Protein AF-A0A368EZE8-F1 (afdb_monomer)

Nearest PDB structures (foldseek):
  3ml4-assembly2_D  TM=7.325E-01  e=1.708E-05  Mus musculus
  3ml4-assembly2_C  TM=7.273E-01  e=2.499E-05  Mus musculus
  3ml4-assembly1_A  TM=7.151E-01  e=2.786E-05  Mus musculus
  2v76-assembly1_A  TM=6.441E-01  e=5.739E-03  Homo sapiens
  5u1m-assembly1_A  TM=6.617E-01  e=7.802E-02  Homo sapiens

Sequence (135 aa):
MKKCTHTIALLTLEDIVVISFTLPESLVVWETWLKSTCGSSTCFYMQLQHAPQRPELAPILFKEVRCHLHDSRLAIVHGRPPKLLLYCDIHSAKINVDTNNMITIQPSQSTSEECFMFIISRRITCVASIFWSSQ

Foldseek 3Di:
DPDQPQWAWADEPVDIDIDGDPDNVVSVVVLVVQCVPFNFKWKFKKFWQDFFPDPVCVVRHRHIWIWMDDPQKIWIWDDVVTDTDDIAGNVQWDWDQDPQQKIKIDGNPDDPRGIIIIHGDPDDIDGRDYGYDDD

Solvent-accessible surface area (backbone atoms only — not comparable to full-atom values): 7841 Å² total; per-residue (Å²): 132,83,86,70,84,35,64,50,58,39,50,49,97,88,49,71,49,75,49,72,36,96,45,65,67,58,44,51,52,50,54,51,51,48,34,73,72,72,44,74,26,45,25,40,46,29,29,32,69,43,64,44,100,41,84,85,47,62,86,46,55,72,34,72,30,39,38,33,41,40,93,61,37,39,38,31,30,37,75,85,76,67,41,83,78,45,75,43,48,53,93,54,31,52,74,48,78,47,96,84,46,35,38,37,43,27,48,69,90,46,61,97,76,44,39,35,30,31,36,63,52,96,63,69,81,47,83,48,70,52,45,72,88,78,129

Organism: Ancylostoma caninum (NCBI:txid29170)

Radius of gyration: 15.67 Å; Cα contacts (8 Å, |Δi|>4): 255; chains: 1; bounding box: 46×32×40 Å

InterPro domains:
  IPR011993 PH-like domain superfamily [G3DSA:2.30.29.30] (1-40)
  IPR037746 Protein Dok-7 [PTHR21636] (2-91)

Secondary structure (DSSP, 8-state):
-----EEEEEE-SS-EEEEEESSHHHHHHHHHHHHHHH---EEEEEEEEE--S-TTTGGGTTSEEEEEEETTEEEEEETTTTEEEEEEETTTSEEEE-TTSEEEEE-TT--TT--EEEEE-SS--B---------

pLDDT: mean 80.38, std 16.98, range [29.45, 94.19]

Mean predicted aligned error: 8.19 Å

Structure (mmCIF, N/CA/C/O backbone):
data_AF-A0A368EZE8-F1
#
_entry.id   AF-A0A368EZE8-F1
#
loop_
_atom_site.group_PDB
_atom_site.id
_atom_site.type_symbol
_atom_site.label_atom_id
_atom_site.label_alt_id
_atom_site.label_comp_id
_atom_site.label_asym_id
_atom_site.label_entity_id
_atom_site.label_seq_id
_atom_site.pdbx_PDB_ins_code
_atom_site.Cartn_x
_atom_site.Cartn_y
_atom_site.Cartn_z
_atom_site.occupancy
_atom_site.B_iso_or_equiv
_atom_site.auth_seq_id
_atom_site.auth_comp_id
_atom_site.auth_asym_id
_atom_site.auth_atom_id
_atom_site.pdbx_PDB_model_num
ATOM 1 N N . MET A 1 1 ? 25.205 12.524 -3.355 1.00 42.97 1 MET A N 1
ATOM 2 C CA . MET A 1 1 ? 24.521 11.474 -4.148 1.00 42.97 1 MET A CA 1
ATOM 3 C C . MET A 1 1 ? 23.383 12.114 -4.930 1.00 42.97 1 MET A C 1
ATOM 5 O O . MET A 1 1 ? 22.588 12.821 -4.322 1.00 42.97 1 MET A O 1
ATOM 9 N N . LYS A 1 2 ? 23.324 11.946 -6.260 1.00 47.91 2 LYS A N 1
ATOM 10 C CA . LYS A 1 2 ? 22.194 12.450 -7.062 1.00 47.91 2 LYS A CA 1
ATOM 11 C C . LYS A 1 2 ? 20.930 11.675 -6.679 1.00 47.91 2 LYS A C 1
ATOM 13 O O . LYS A 1 2 ? 20.967 10.453 -6.571 1.00 47.91 2 LYS A O 1
ATOM 18 N N . LYS A 1 3 ? 19.829 12.390 -6.454 1.00 57.59 3 LYS A N 1
ATOM 19 C CA . LYS A 1 3 ? 18.519 11.808 -6.144 1.00 57.59 3 LYS A CA 1
ATOM 20 C C . LYS A 1 3 ? 18.044 11.050 -7.393 1.00 57.59 3 LYS A C 1
ATOM 22 O O . LYS A 1 3 ? 17.670 11.689 -8.370 1.00 57.59 3 LYS A O 1
ATOM 27 N N . CYS A 1 4 ? 18.136 9.718 -7.401 1.00 60.91 4 CYS A N 1
ATOM 28 C CA . CYS A 1 4 ? 17.584 8.916 -8.497 1.00 60.91 4 CYS A CA 1
ATOM 29 C C . CYS A 1 4 ? 16.060 9.037 -8.478 1.00 60.91 4 CYS A C 1
ATOM 31 O O . CYS A 1 4 ? 15.423 8.760 -7.463 1.00 60.91 4 CYS A O 1
ATOM 33 N N . THR A 1 5 ? 15.490 9.483 -9.593 1.00 76.19 5 THR A N 1
ATOM 34 C CA . THR A 1 5 ? 14.042 9.646 -9.776 1.00 76.19 5 THR A CA 1
ATOM 35 C C . THR A 1 5 ? 13.371 8.367 -10.261 1.00 76.19 5 THR A C 1
ATOM 37 O O . THR A 1 5 ? 12.173 8.204 -10.060 1.00 76.19 5 THR A O 1
ATOM 40 N N . HIS A 1 6 ? 14.136 7.460 -10.872 1.00 86.31 6 HIS A N 1
ATOM 41 C CA . HIS A 1 6 ? 13.644 6.193 -11.397 1.00 86.31 6 HIS A CA 1
ATOM 42 C C . HIS A 1 6 ? 13.872 5.111 -10.348 1.00 86.31 6 HIS A C 1
ATOM 44 O O . HIS A 1 6 ? 14.962 4.547 -10.251 1.00 86.31 6 HIS A O 1
ATOM 50 N N . THR A 1 7 ? 12.869 4.859 -9.514 1.00 87.75 7 THR A N 1
ATOM 51 C CA . THR A 1 7 ? 12.940 3.809 -8.500 1.00 87.75 7 THR A CA 1
ATOM 52 C C . THR A 1 7 ? 11.713 2.916 -8.533 1.00 87.75 7 THR A C 1
ATOM 54 O O . THR A 1 7 ? 10.598 3.376 -8.775 1.00 87.75 7 THR A O 1
ATOM 57 N N . ILE A 1 8 ? 11.928 1.634 -8.255 1.00 87.31 8 ILE A N 1
ATOM 58 C CA . ILE A 1 8 ? 10.872 0.664 -7.962 1.00 87.31 8 ILE A CA 1
ATOM 59 C C . ILE A 1 8 ? 11.031 0.267 -6.498 1.00 87.31 8 ILE A C 1
ATOM 61 O O . ILE A 1 8 ? 12.145 0.023 -6.040 1.00 87.31 8 ILE A O 1
ATOM 65 N N . ALA A 1 9 ? 9.923 0.221 -5.763 1.00 85.75 9 ALA A N 1
ATOM 66 C CA . ALA A 1 9 ? 9.887 -0.349 -4.424 1.00 85.75 9 ALA A CA 1
ATOM 67 C C . ALA A 1 9 ? 9.176 -1.703 -4.484 1.00 85.75 9 ALA A C 1
ATOM 69 O O . ALA A 1 9 ? 8.016 -1.766 -4.885 1.00 85.75 9 ALA A O 1
ATOM 70 N N . LEU A 1 10 ? 9.872 -2.763 -4.089 1.00 84.88 10 LEU A N 1
ATOM 71 C CA . LEU A 1 10 ? 9.325 -4.101 -3.913 1.00 84.88 10 LEU A CA 1
ATOM 72 C C . LEU A 1 10 ? 8.929 -4.240 -2.439 1.00 84.88 10 LEU A C 1
ATOM 74 O O . LEU A 1 10 ? 9.776 -4.059 -1.566 1.00 84.88 10 LEU A O 1
ATOM 78 N N . LEU A 1 11 ? 7.653 -4.507 -2.161 1.00 82.88 11 LEU A N 1
ATOM 79 C CA . LEU A 1 11 ? 7.154 -4.734 -0.801 1.00 82.88 11 LEU A CA 1
ATOM 80 C C . LEU A 1 11 ? 7.036 -6.237 -0.559 1.00 82.88 11 LEU A C 1
ATOM 82 O O . LEU A 1 11 ? 6.159 -6.853 -1.153 1.00 82.88 11 LEU A O 1
ATOM 86 N N . THR A 1 12 ? 7.874 -6.809 0.298 1.00 80.12 12 THR A N 1
ATOM 87 C CA . THR A 1 12 ? 7.783 -8.220 0.701 1.00 80.12 12 THR A CA 1
ATOM 88 C C . THR A 1 12 ? 7.182 -8.345 2.110 1.00 80.12 12 THR A C 1
ATOM 90 O O . THR A 1 12 ? 6.780 -7.347 2.710 1.00 80.12 12 THR A O 1
ATOM 93 N N . LEU A 1 13 ? 7.082 -9.576 2.636 1.00 71.75 13 LEU A N 1
ATOM 94 C CA . LEU A 1 13 ? 6.608 -9.838 4.012 1.00 71.75 13 LEU A CA 1
ATOM 95 C C . LEU A 1 13 ? 7.546 -9.242 5.050 1.00 71.75 13 LEU A C 1
ATOM 97 O O . LEU A 1 13 ? 7.098 -8.776 6.093 1.00 71.75 13 LEU A O 1
ATOM 101 N N . GLU A 1 14 ? 8.836 -9.296 4.751 1.00 75.44 14 GLU A N 1
ATOM 102 C CA . GLU A 1 14 ? 9.898 -9.006 5.703 1.00 75.44 14 GLU A CA 1
ATOM 103 C C . GLU A 1 14 ? 10.445 -7.598 5.484 1.00 75.44 14 GLU A C 1
ATOM 105 O O . GLU A 1 14 ? 10.676 -6.872 6.447 1.00 75.44 14 GLU A O 1
ATOM 110 N N . ASP A 1 15 ? 10.577 -7.179 4.222 1.00 78.12 15 ASP A N 1
ATOM 111 C CA . ASP A 1 15 ? 11.353 -6.004 3.858 1.00 78.12 15 ASP A CA 1
ATOM 112 C C . ASP A 1 15 ? 10.757 -5.203 2.700 1.00 78.12 15 ASP A C 1
ATOM 114 O O . ASP A 1 15 ? 9.963 -5.663 1.877 1.00 78.12 15 ASP A O 1
ATOM 118 N N . ILE A 1 16 ? 11.213 -3.957 2.606 1.00 83.31 16 ILE A N 1
ATOM 119 C CA . ILE A 1 16 ? 10.959 -3.087 1.464 1.00 83.31 16 ILE A CA 1
ATOM 120 C C . ILE A 1 16 ? 12.279 -2.850 0.743 1.00 83.31 16 ILE A C 1
ATOM 122 O O . ILE A 1 16 ? 13.163 -2.155 1.248 1.00 83.31 16 ILE A O 1
ATOM 126 N N . VAL A 1 17 ? 12.391 -3.376 -0.475 1.00 86.19 17 VAL A N 1
ATOM 127 C CA . VAL A 1 17 ? 13.583 -3.211 -1.313 1.00 86.19 17 VAL A CA 1
ATOM 128 C C . VAL A 1 17 ? 13.340 -2.091 -2.311 1.00 86.19 17 VAL A C 1
ATOM 130 O O . VAL A 1 17 ? 12.413 -2.154 -3.115 1.00 86.19 17 VAL A O 1
ATOM 133 N N . VAL A 1 18 ? 14.182 -1.058 -2.293 1.00 86.81 18 VAL A N 1
ATOM 134 C CA . VAL A 1 18 ? 14.125 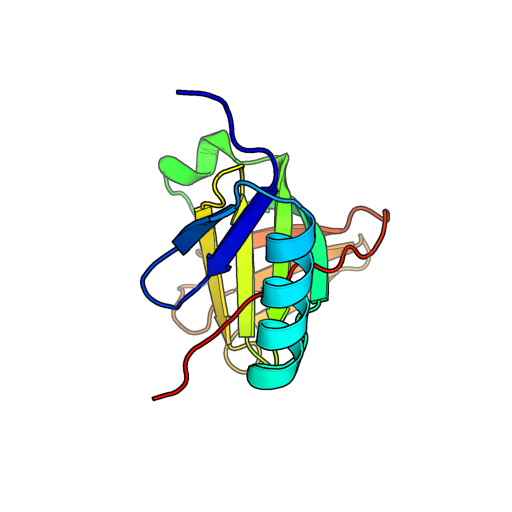0.034 -3.272 1.00 86.81 18 VAL A CA 1
ATOM 135 C C . VAL A 1 18 ? 15.266 -0.120 -4.264 1.00 86.81 18 VAL A C 1
ATOM 137 O O . VAL A 1 18 ? 16.433 0.021 -3.906 1.00 86.81 18 VAL A O 1
ATOM 140 N N . ILE A 1 19 ? 14.922 -0.370 -5.523 1.00 87.88 19 ILE A N 1
ATOM 141 C CA . ILE A 1 19 ? 15.873 -0.476 -6.629 1.00 87.88 19 ILE A CA 1
ATOM 142 C C . ILE A 1 19 ? 15.861 0.845 -7.389 1.00 87.88 19 ILE A C 1
ATOM 144 O O . ILE A 1 19 ? 14.799 1.336 -7.772 1.00 87.88 19 ILE A O 1
ATOM 148 N N . SER A 1 20 ? 17.038 1.429 -7.604 1.00 89.12 20 SER A N 1
ATOM 149 C CA . SER A 1 20 ? 17.207 2.643 -8.403 1.00 89.12 20 SER A CA 1
ATOM 150 C C . SER A 1 20 ? 17.795 2.336 -9.768 1.00 89.12 20 SER A C 1
ATOM 152 O O . SER A 1 20 ? 18.761 1.582 -9.871 1.00 89.12 20 SER A O 1
ATOM 154 N N . PHE A 1 21 ? 17.275 3.001 -10.791 1.00 86.81 21 PHE A N 1
ATOM 155 C CA . PHE A 1 21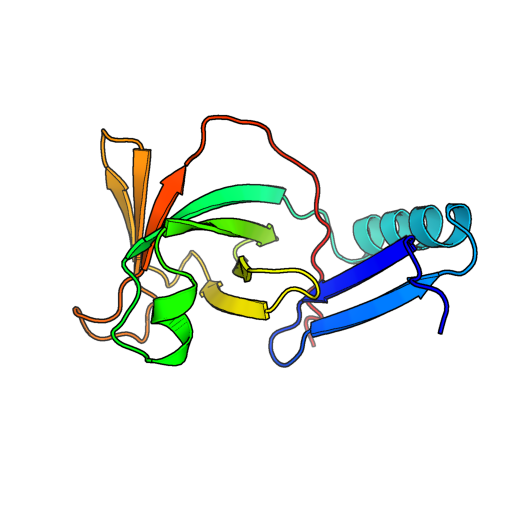 ? 17.715 2.861 -12.169 1.00 86.81 21 PHE A CA 1
ATOM 156 C C . PHE A 1 21 ? 18.341 4.163 -12.658 1.00 86.81 21 PHE A C 1
ATOM 158 O O . PHE A 1 21 ? 17.827 5.260 -12.424 1.00 86.81 21 PHE A O 1
ATOM 165 N N . THR A 1 22 ? 19.453 4.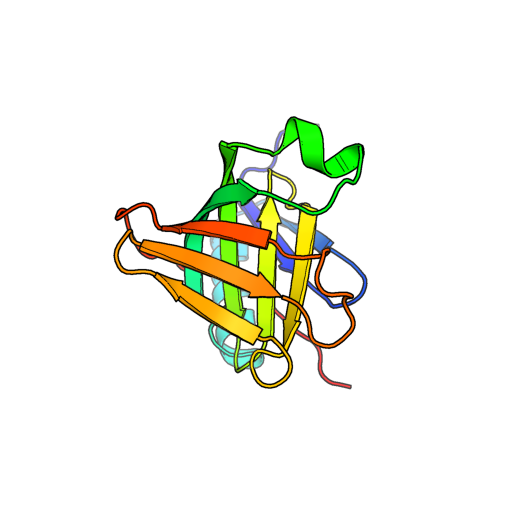038 -13.376 1.00 88.81 22 THR A N 1
ATOM 166 C CA . THR A 1 22 ? 20.102 5.183 -14.024 1.00 88.81 22 THR A CA 1
ATOM 167 C C . THR A 1 22 ? 19.266 5.688 -15.200 1.00 88.81 22 THR A C 1
ATOM 169 O O . THR A 1 22 ? 19.153 6.896 -15.398 1.00 88.81 22 THR A O 1
ATOM 172 N N . LEU A 1 23 ? 18.649 4.765 -15.943 1.00 89.12 23 LEU A N 1
ATOM 173 C CA . LEU A 1 23 ? 17.855 5.035 -17.138 1.00 89.12 23 LEU A CA 1
ATOM 174 C C . LEU A 1 23 ? 16.360 4.768 -16.873 1.00 89.12 23 LEU A C 1
ATOM 176 O O . LEU A 1 23 ? 16.035 3.738 -16.270 1.00 89.12 23 LEU A O 1
ATOM 180 N N . PRO A 1 24 ? 15.443 5.651 -17.309 1.00 89.69 24 PRO A N 1
ATOM 181 C CA . PRO A 1 24 ? 14.003 5.434 -17.163 1.00 89.69 24 PRO A CA 1
ATOM 182 C C . PRO A 1 24 ? 13.509 4.207 -17.942 1.00 89.69 24 PRO A C 1
ATOM 184 O O . PRO A 1 24 ? 12.608 3.512 -17.479 1.00 89.69 24 PRO A O 1
ATOM 187 N N . GLU A 1 25 ? 14.121 3.881 -19.079 1.00 92.81 25 GLU A N 1
ATOM 188 C CA . GLU A 1 25 ? 13.763 2.720 -19.899 1.00 92.81 25 GLU A CA 1
ATOM 189 C C . GLU A 1 25 ? 14.016 1.414 -19.143 1.00 92.81 25 GLU A C 1
ATOM 191 O O . GLU A 1 25 ? 13.199 0.495 -19.193 1.00 92.81 25 GLU A O 1
ATOM 196 N N . SER A 1 26 ? 15.114 1.345 -18.380 1.00 92.12 26 SER A N 1
ATOM 197 C CA . SER A 1 26 ? 15.396 0.193 -17.522 1.00 92.12 26 SER A CA 1
ATOM 198 C C . SER A 1 26 ? 14.305 0.010 -16.473 1.00 92.12 26 SER A C 1
ATOM 200 O O . SER A 1 26 ? 13.859 -1.114 -16.264 1.00 92.12 26 SER A O 1
ATOM 202 N N . LEU A 1 27 ? 13.828 1.098 -15.860 1.00 89.81 27 LEU A N 1
ATOM 203 C CA . LEU A 1 27 ? 12.707 1.027 -14.924 1.00 89.81 27 LEU A CA 1
ATOM 204 C C . LEU A 1 27 ? 11.458 0.450 -15.599 1.00 89.81 27 LEU A C 1
ATOM 206 O O . LEU A 1 27 ? 10.841 -0.452 -15.042 1.00 89.81 27 LEU A O 1
ATOM 210 N N . VAL A 1 28 ? 11.115 0.914 -16.803 1.00 89.88 28 VAL A N 1
ATOM 211 C CA . VAL A 1 28 ? 9.922 0.442 -17.529 1.00 89.88 28 VAL A CA 1
ATOM 212 C C . VAL A 1 28 ? 10.025 -1.045 -17.876 1.00 89.88 28 VAL A C 1
ATOM 214 O O . VAL A 1 28 ? 9.053 -1.785 -17.704 1.00 89.88 28 VAL A O 1
ATOM 217 N N . VAL A 1 29 ? 11.196 -1.508 -18.325 1.00 93.81 29 VAL A N 1
ATOM 218 C CA . VAL A 1 29 ? 11.434 -2.930 -18.632 1.00 93.81 29 VAL A CA 1
ATOM 219 C C . VAL A 1 29 ? 11.290 -3.785 -17.378 1.00 93.81 29 VAL A C 1
ATOM 221 O O . VAL A 1 29 ? 10.579 -4.788 -17.407 1.00 93.81 29 VAL A O 1
ATOM 224 N N . TRP A 1 30 ? 11.911 -3.374 -16.270 1.00 92.25 30 TRP A N 1
ATOM 225 C CA . TRP A 1 30 ? 11.811 -4.099 -15.004 1.00 92.25 30 TRP A CA 1
ATOM 226 C C . TRP A 1 30 ? 10.384 -4.112 -14.466 1.00 92.25 30 TRP A C 1
ATOM 228 O O . TRP A 1 30 ? 9.901 -5.163 -14.062 1.00 92.25 30 TRP A O 1
ATOM 238 N N . GLU A 1 31 ? 9.674 -2.987 -14.515 1.00 88.00 31 GLU A N 1
ATOM 239 C CA . GLU A 1 31 ? 8.275 -2.921 -14.099 1.00 88.00 31 GLU A CA 1
ATOM 240 C C . GLU A 1 31 ? 7.390 -3.853 -14.942 1.00 88.00 31 GLU A C 1
ATOM 242 O O . GLU A 1 31 ? 6.548 -4.565 -14.395 1.00 88.00 31 GLU A O 1
ATOM 247 N N . THR A 1 32 ? 7.603 -3.884 -16.259 1.00 89.25 32 THR A N 1
ATOM 248 C CA . THR A 1 32 ? 6.848 -4.742 -17.183 1.00 89.25 32 THR A CA 1
ATOM 249 C C . THR A 1 32 ? 7.143 -6.220 -16.940 1.00 89.25 32 THR A C 1
ATOM 251 O O . THR A 1 32 ? 6.217 -7.022 -16.815 1.00 89.25 32 THR A O 1
ATOM 254 N N . TRP A 1 33 ? 8.424 -6.583 -16.832 1.00 91.50 33 TRP A N 1
ATOM 255 C CA . TRP A 1 33 ? 8.845 -7.959 -16.575 1.00 91.50 33 TRP A CA 1
ATOM 256 C C . TRP A 1 33 ? 8.324 -8.465 -15.230 1.00 91.50 33 TRP A C 1
ATOM 258 O O . TRP A 1 33 ? 7.765 -9.560 -15.149 1.00 91.50 33 TRP A O 1
ATOM 268 N N . LEU A 1 34 ? 8.440 -7.645 -14.185 1.00 87.31 34 LEU A N 1
ATOM 269 C CA . LEU A 1 34 ? 7.970 -8.008 -12.861 1.00 87.31 34 LEU A CA 1
ATOM 270 C C . LEU A 1 34 ? 6.436 -8.174 -12.832 1.00 87.31 34 LEU A C 1
ATOM 272 O O . LEU A 1 34 ? 5.953 -9.162 -12.285 1.00 87.31 34 LEU A O 1
ATOM 276 N N . LYS A 1 35 ? 5.664 -7.280 -13.477 1.00 84.44 35 LYS A N 1
ATOM 277 C CA . LYS A 1 35 ? 4.198 -7.440 -13.620 1.00 84.44 35 LYS A CA 1
ATOM 278 C C . LYS A 1 35 ? 3.822 -8.725 -14.358 1.00 84.44 35 LYS A C 1
ATOM 280 O O . LYS A 1 35 ? 2.875 -9.403 -13.975 1.00 84.44 35 LYS A O 1
ATOM 285 N N . SER A 1 36 ? 4.562 -9.068 -15.413 1.00 86.81 36 SER A N 1
ATOM 286 C CA . SER A 1 36 ? 4.324 -10.300 -16.172 1.00 86.81 36 SER A CA 1
ATOM 287 C C . SER A 1 36 ? 4.655 -11.562 -15.375 1.00 86.81 36 SER A C 1
ATOM 289 O O . SER A 1 36 ? 4.060 -12.603 -15.633 1.00 86.81 36 SER A O 1
ATOM 291 N N . THR A 1 37 ? 5.620 -11.488 -14.457 1.00 87.12 37 THR A N 1
ATOM 292 C CA . THR A 1 37 ? 6.117 -12.653 -13.709 1.00 87.12 37 THR A CA 1
ATOM 293 C C . THR A 1 37 ? 5.317 -12.892 -12.432 1.00 87.12 37 THR A C 1
ATOM 295 O O . THR A 1 37 ? 5.016 -14.033 -12.098 1.00 87.12 37 THR A O 1
ATOM 298 N N . CYS A 1 38 ? 4.966 -11.824 -11.716 1.00 81.88 38 CYS A N 1
ATOM 299 C CA . CYS A 1 38 ? 4.345 -11.912 -10.395 1.00 81.88 38 CYS A CA 1
ATOM 300 C C . CYS A 1 38 ? 2.847 -11.597 -10.395 1.00 81.88 38 CYS A C 1
ATOM 302 O O . CYS A 1 38 ? 2.195 -11.850 -9.391 1.00 81.88 38 CYS A O 1
ATOM 304 N N . GLY A 1 39 ? 2.309 -11.060 -11.492 1.00 80.50 39 GLY A N 1
ATOM 305 C CA . GLY A 1 39 ? 0.942 -10.557 -11.557 1.00 80.50 39 GLY A CA 1
ATOM 306 C C . GLY A 1 39 ? 0.862 -9.036 -11.407 1.00 80.50 39 GLY A C 1
ATOM 307 O O . GLY A 1 39 ? 1.860 -8.326 -11.256 1.00 80.50 39 GLY A O 1
ATOM 308 N N . SER A 1 40 ? -0.360 -8.5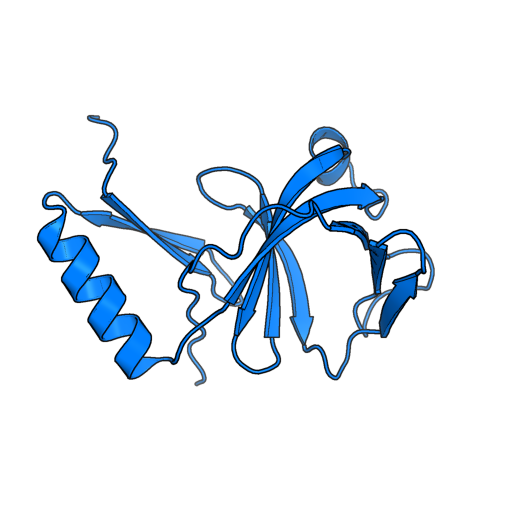12 -11.502 1.00 79.00 40 SER A N 1
ATOM 309 C CA . SER A 1 40 ? -0.631 -7.079 -11.381 1.00 79.00 40 SER A CA 1
ATOM 310 C C . SER A 1 40 ? -1.226 -6.762 -10.016 1.00 79.00 40 SER A C 1
ATOM 312 O O . SER A 1 40 ? -2.220 -7.357 -9.611 1.00 79.00 40 SER A O 1
ATOM 314 N N . SER A 1 41 ? -0.686 -5.744 -9.349 1.00 82.38 41 SER A N 1
ATOM 315 C CA . SER A 1 41 ? -1.314 -5.124 -8.182 1.00 82.38 41 SER A CA 1
ATOM 316 C C . SER A 1 41 ? -2.152 -3.909 -8.568 1.00 82.38 41 SER A C 1
ATOM 318 O O . SER A 1 41 ? -1.895 -3.224 -9.562 1.00 82.38 41 SER A O 1
ATOM 320 N N . THR A 1 42 ? -3.125 -3.591 -7.720 1.00 84.44 42 THR A N 1
ATOM 321 C CA . THR A 1 42 ? -3.868 -2.325 -7.760 1.00 84.44 42 THR A CA 1
ATOM 322 C C . THR A 1 42 ? -3.436 -1.451 -6.589 1.00 84.44 42 THR A C 1
ATOM 324 O O . THR A 1 42 ? -3.177 -1.965 -5.503 1.00 84.44 42 THR A O 1
ATOM 327 N N . CYS A 1 43 ? -3.351 -0.134 -6.786 1.00 86.62 43 CYS A N 1
ATOM 328 C CA . CYS A 1 43 ? -3.051 0.809 -5.713 1.00 86.62 43 CYS A CA 1
ATOM 329 C C . CYS A 1 43 ? -4.125 1.895 -5.607 1.00 86.62 43 CYS A C 1
ATOM 331 O O . CYS A 1 43 ? -4.563 2.487 -6.596 1.00 86.62 43 CYS A O 1
ATOM 333 N N . PHE A 1 44 ? -4.516 2.162 -4.368 1.00 86.75 44 PHE A N 1
ATOM 334 C CA . PHE A 1 44 ? -5.550 3.101 -3.973 1.00 86.75 44 PHE A CA 1
ATOM 335 C C . PHE A 1 44 ? -4.961 4.129 -3.013 1.00 86.75 44 PHE A C 1
ATOM 337 O O . PHE A 1 44 ? -4.240 3.780 -2.076 1.00 86.75 44 PHE A O 1
ATOM 344 N N . TYR A 1 45 ? -5.297 5.398 -3.219 1.00 88.88 45 TYR A N 1
ATOM 345 C CA . TYR A 1 45 ? -4.943 6.463 -2.291 1.00 88.88 45 TYR A CA 1
ATOM 346 C C . TYR A 1 45 ? -6.036 6.630 -1.244 1.00 88.88 45 TYR A C 1
ATOM 348 O O . TYR A 1 45 ? -7.221 6.760 -1.557 1.00 88.88 45 TYR A O 1
ATOM 356 N N . MET A 1 46 ? -5.625 6.628 0.015 1.00 91.88 46 MET A N 1
ATOM 357 C CA . MET A 1 46 ? -6.510 6.754 1.164 1.00 91.88 46 MET A CA 1
ATOM 358 C C . MET A 1 46 ? -5.914 7.750 2.152 1.00 91.88 46 MET A C 1
ATOM 360 O O . MET A 1 46 ? -4.731 8.075 2.085 1.00 91.88 46 MET A O 1
ATOM 364 N N . GLN A 1 47 ? -6.716 8.227 3.093 1.00 92.88 47 GLN A N 1
ATOM 365 C CA . GLN A 1 47 ? -6.238 9.026 4.215 1.00 92.88 47 GLN A CA 1
ATOM 366 C C . GLN A 1 47 ? -6.417 8.235 5.506 1.00 92.88 47 GLN A C 1
ATOM 368 O O . GLN A 1 47 ? -7.524 7.776 5.787 1.00 92.88 47 GLN A O 1
ATOM 373 N N . LEU A 1 48 ? -5.348 8.090 6.290 1.00 94.19 48 LEU A N 1
ATOM 374 C CA . LEU A 1 48 ? -5.403 7.436 7.597 1.00 94.19 48 LEU A CA 1
ATOM 375 C C . LEU A 1 48 ? -6.172 8.326 8.582 1.00 94.19 48 LEU A C 1
ATOM 377 O O . LEU A 1 48 ? -5.748 9.445 8.838 1.00 94.19 48 LEU A O 1
ATOM 381 N N . GLN A 1 49 ? -7.280 7.848 9.138 1.00 93.81 49 GLN A N 1
ATOM 382 C CA . GLN A 1 49 ? -8.073 8.578 10.139 1.00 93.81 49 GLN A CA 1
ATOM 383 C C . GLN A 1 49 ? -7.791 8.102 11.559 1.00 93.81 49 GLN A C 1
ATOM 385 O O . GLN A 1 49 ? -7.757 8.896 12.494 1.00 93.81 49 GLN A O 1
ATOM 390 N N . HIS A 1 50 ? -7.572 6.800 11.711 1.00 93.00 50 HIS A N 1
ATOM 391 C CA . HIS A 1 50 ? -7.296 6.178 12.993 1.00 93.00 50 HIS A CA 1
ATOM 392 C C . HIS A 1 50 ? -6.295 5.046 12.810 1.00 93.00 50 HIS A C 1
ATOM 394 O O . HIS A 1 50 ? -6.325 4.335 11.804 1.00 93.00 50 HIS A O 1
ATOM 400 N N . ALA A 1 51 ? -5.433 4.880 13.802 1.00 92.19 51 ALA A N 1
ATOM 401 C CA . ALA A 1 51 ? -4.490 3.787 13.900 1.00 92.19 51 ALA A CA 1
ATOM 402 C C . ALA A 1 51 ? -4.419 3.321 15.361 1.00 92.19 51 ALA A C 1
ATOM 404 O O . ALA A 1 51 ? -4.698 4.130 16.255 1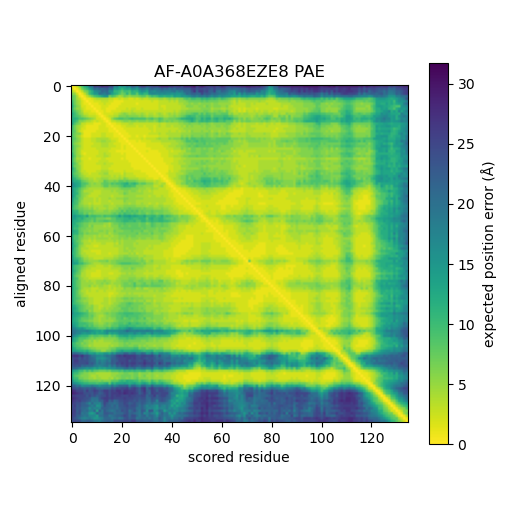.00 92.19 51 ALA A O 1
ATOM 405 N N . PRO A 1 52 ? -3.986 2.073 15.611 1.00 89.50 52 PRO A N 1
ATOM 406 C CA . PRO A 1 52 ? -3.723 1.591 16.961 1.00 89.50 52 PRO A CA 1
ATOM 407 C C . PRO A 1 52 ? -2.776 2.534 17.711 1.00 89.50 52 PRO A C 1
ATOM 409 O O . PRO A 1 52 ? -1.925 3.182 17.092 1.00 89.50 52 PRO A O 1
ATOM 412 N N . GLN A 1 53 ? -2.902 2.601 19.040 1.00 85.69 53 GLN A N 1
ATOM 413 C CA . GLN A 1 53 ? -2.066 3.470 19.872 1.00 85.69 53 GLN A CA 1
ATOM 414 C C . GLN A 1 53 ? -0.608 3.004 19.866 1.00 85.69 53 GLN A C 1
ATOM 416 O O . GLN A 1 53 ? -0.158 2.252 20.727 1.00 85.69 53 GLN A O 1
AT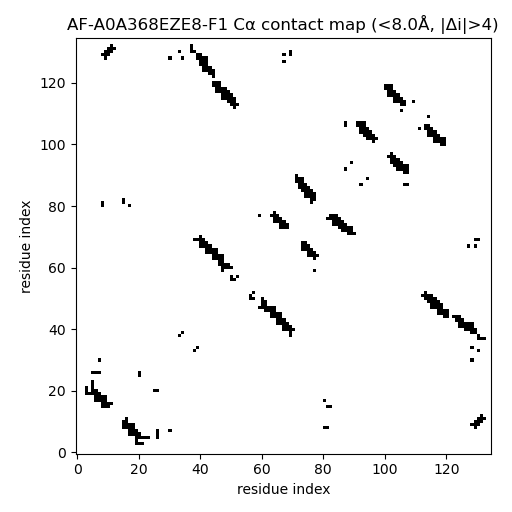OM 421 N N . ARG A 1 54 ? 0.136 3.471 18.866 1.00 85.56 54 ARG A N 1
ATOM 422 C CA . ARG A 1 54 ? 1.564 3.237 18.707 1.00 85.56 54 ARG A CA 1
ATOM 423 C C . ARG A 1 54 ? 2.255 4.572 18.419 1.00 85.56 54 ARG A C 1
ATOM 425 O O . ARG A 1 54 ? 1.822 5.278 17.499 1.00 85.56 54 ARG A O 1
ATOM 432 N N . PRO A 1 55 ? 3.291 4.963 19.185 1.00 85.25 55 PRO A N 1
ATOM 433 C CA . PRO A 1 55 ? 3.945 6.265 19.033 1.00 85.25 55 PRO A CA 1
ATOM 434 C C . PRO A 1 55 ? 4.433 6.546 17.606 1.00 85.25 55 PRO A C 1
ATOM 436 O O . PRO A 1 55 ? 4.387 7.688 17.150 1.00 85.25 55 PRO A O 1
ATOM 439 N N . GLU A 1 56 ? 4.848 5.513 16.874 1.00 88.69 56 GLU A N 1
ATOM 440 C CA . GLU A 1 56 ? 5.324 5.613 15.494 1.00 88.69 56 GLU A CA 1
ATOM 441 C C . GLU A 1 56 ? 4.227 5.957 14.472 1.00 88.69 56 GLU A C 1
ATOM 443 O O . GLU A 1 56 ? 4.537 6.484 13.401 1.00 88.69 56 GLU A O 1
ATOM 448 N N . LEU A 1 57 ? 2.954 5.711 14.801 1.00 89.94 57 LEU A N 1
ATOM 449 C CA . LEU A 1 57 ? 1.809 5.961 13.918 1.00 89.94 57 LEU A CA 1
ATOM 450 C C . LEU A 1 57 ? 1.190 7.346 14.128 1.00 89.94 57 LEU A C 1
ATOM 452 O O . LEU A 1 57 ? 0.589 7.895 13.201 1.00 89.94 57 LEU A O 1
ATOM 456 N N . ALA A 1 58 ? 1.387 7.955 15.301 1.00 90.00 58 ALA A N 1
ATOM 457 C CA . ALA A 1 58 ? 0.849 9.278 15.622 1.00 90.00 58 ALA A CA 1
ATOM 458 C C . ALA A 1 58 ? 1.230 10.370 14.593 1.00 90.00 58 ALA A C 1
ATOM 460 O O . ALA A 1 58 ? 0.344 11.115 14.171 1.00 90.00 58 ALA A O 1
ATOM 461 N N . PRO A 1 59 ? 2.479 10.449 14.080 1.00 92.44 59 PRO A N 1
ATOM 462 C CA . PRO A 1 59 ? 2.852 11.436 13.063 1.00 92.44 59 PRO A CA 1
ATOM 463 C C . PRO A 1 59 ? 2.222 11.196 11.684 1.00 92.44 59 PRO A C 1
ATOM 465 O O . PRO A 1 59 ? 2.445 11.994 10.769 1.00 92.44 59 PRO A O 1
ATOM 468 N N . ILE A 1 60 ? 1.539 10.068 11.488 1.00 92.56 60 ILE A N 1
ATOM 469 C CA . ILE A 1 60 ? 1.006 9.599 10.203 1.00 92.56 60 ILE A CA 1
ATOM 470 C C . ILE A 1 60 ? -0.516 9.765 10.152 1.00 92.56 60 ILE A C 1
ATOM 472 O O . ILE A 1 60 ? -1.095 9.766 9.066 1.00 92.56 60 ILE A O 1
ATOM 476 N N . LEU A 1 61 ? -1.160 9.972 11.302 1.00 93.19 61 LEU A N 1
ATOM 477 C CA . LEU A 1 61 ? -2.581 10.289 11.373 1.00 93.19 61 LEU A CA 1
ATOM 478 C C . LEU A 1 61 ? -2.919 11.479 10.468 1.00 93.19 61 LEU A C 1
ATOM 480 O O . LEU A 1 61 ? -2.169 12.452 10.359 1.00 93.19 61 LEU A O 1
ATOM 484 N N . PHE A 1 62 ? -4.051 11.361 9.785 1.00 93.25 62 PHE A N 1
ATOM 485 C CA . PHE A 1 62 ? -4.585 12.311 8.812 1.00 93.25 62 PHE A CA 1
ATOM 486 C C . PHE A 1 62 ? -3.706 12.538 7.572 1.00 93.25 62 PHE A C 1
ATOM 488 O O . PHE A 1 62 ? -3.978 13.456 6.796 1.00 93.25 62 PHE A O 1
ATOM 495 N N . LYS A 1 63 ? -2.686 11.703 7.328 1.00 92.81 63 LYS A N 1
ATOM 496 C CA . LYS A 1 63 ? -1.875 11.753 6.101 1.00 92.81 63 LYS A CA 1
ATOM 497 C C . LYS A 1 63 ? -2.376 10.785 5.036 1.00 92.81 63 LYS A C 1
ATOM 499 O O . LYS A 1 63 ? -3.053 9.797 5.322 1.00 92.81 63 LYS A O 1
ATOM 504 N N . GLU A 1 64 ? -2.006 11.084 3.793 1.00 92.88 64 GLU A N 1
ATOM 505 C CA . GLU A 1 64 ? -2.200 10.181 2.664 1.00 92.88 64 GLU A CA 1
ATOM 506 C C . GLU A 1 64 ? -1.365 8.906 2.849 1.00 92.88 64 GLU A C 1
ATOM 508 O O . GLU A 1 64 ? -0.166 8.950 3.152 1.00 92.88 64 GLU A O 1
ATOM 513 N N . VAL A 1 65 ? -2.013 7.771 2.628 1.00 93.12 65 VAL A N 1
ATOM 514 C CA . VAL A 1 65 ? -1.428 6.436 2.595 1.00 93.12 65 VAL A CA 1
ATOM 515 C C . VAL A 1 65 ? -1.816 5.758 1.286 1.00 93.12 65 VAL A C 1
ATOM 517 O O . VAL A 1 65 ? -2.814 6.102 0.648 1.00 93.12 65 VAL A O 1
ATOM 520 N N . ARG A 1 66 ? -1.011 4.784 0.871 1.00 91.75 66 ARG A N 1
ATOM 521 C CA . ARG A 1 66 ? -1.285 3.965 -0.309 1.00 91.75 66 ARG A CA 1
ATOM 522 C C . ARG A 1 66 ? -1.669 2.575 0.151 1.00 91.75 66 ARG A C 1
ATOM 524 O O . ARG A 1 66 ? -0.887 1.928 0.842 1.00 91.75 66 ARG A O 1
ATOM 531 N N . CYS A 1 67 ? -2.866 2.149 -0.215 1.00 90.44 67 CYS A N 1
ATOM 532 C CA . CYS A 1 67 ? -3.320 0.783 -0.046 1.00 90.44 67 CYS A CA 1
ATOM 533 C C . CYS A 1 67 ? -3.064 0.037 -1.342 1.00 90.44 67 CYS A C 1
ATOM 535 O O . CYS A 1 67 ? -3.470 0.473 -2.418 1.00 90.44 67 CYS A O 1
ATOM 537 N N . HIS A 1 68 ? -2.398 -1.090 -1.230 1.00 89.31 68 HIS A N 1
ATOM 538 C CA . HIS A 1 68 ? -2.060 -1.913 -2.353 1.00 89.31 68 HIS A CA 1
ATOM 539 C C . HIS A 1 68 ? -2.664 -3.295 -2.203 1.00 89.31 68 HIS A C 1
ATOM 541 O O . HIS A 1 68 ? -2.549 -3.919 -1.151 1.00 89.31 68 HIS A O 1
ATOM 547 N N . LEU A 1 69 ? -3.267 -3.757 -3.288 1.00 88.25 69 LEU A N 1
ATOM 548 C CA . LEU A 1 69 ? -3.938 -5.036 -3.385 1.00 88.25 69 LEU A CA 1
ATOM 549 C C . LEU A 1 69 ? -3.233 -5.893 -4.431 1.00 88.25 69 LEU A C 1
ATOM 551 O O . LEU A 1 69 ? -3.107 -5.469 -5.581 1.00 88.25 69 LEU A O 1
ATOM 555 N N . HIS A 1 70 ? -2.782 -7.076 -4.035 1.00 88.00 70 HIS A N 1
ATOM 556 C CA . HIS A 1 70 ? -2.184 -8.065 -4.927 1.00 88.00 70 HIS A CA 1
ATOM 557 C C . HIS A 1 70 ? -2.720 -9.452 -4.569 1.00 88.00 70 HIS A C 1
ATOM 559 O O . HIS A 1 70 ? -2.512 -9.927 -3.450 1.00 88.00 70 HIS A O 1
ATOM 565 N N . ASP A 1 71 ? -3.409 -10.095 -5.511 1.00 85.56 71 ASP A N 1
ATOM 566 C CA . ASP A 1 71 ? -4.222 -11.297 -5.279 1.00 85.56 71 ASP A CA 1
ATOM 567 C C . ASP A 1 71 ? -5.239 -11.059 -4.144 1.00 85.56 71 ASP A C 1
ATOM 569 O O . ASP A 1 71 ? -6.140 -10.236 -4.290 1.00 85.56 71 ASP A O 1
ATOM 573 N N . SER A 1 72 ? -5.046 -11.700 -2.988 1.00 87.75 72 SER A N 1
ATOM 574 C CA . SER A 1 72 ? -5.850 -11.532 -1.767 1.00 87.75 72 SER A CA 1
ATOM 575 C C . SER A 1 72 ? -5.091 -10.833 -0.634 1.00 87.75 72 SER A C 1
ATOM 577 O O . SER A 1 72 ? -5.531 -10.835 0.515 1.00 87.75 72 SER A O 1
ATOM 579 N N . ARG A 1 73 ? -3.933 -10.238 -0.931 1.00 88.69 73 ARG A N 1
ATOM 580 C CA . ARG A 1 73 ? -3.061 -9.598 0.058 1.00 88.69 73 ARG A CA 1
ATOM 581 C C . ARG A 1 73 ? -3.172 -8.090 -0.025 1.00 88.69 73 ARG A C 1
ATOM 583 O O . ARG A 1 73 ? -3.076 -7.506 -1.107 1.00 88.69 73 ARG A O 1
ATOM 590 N N . LEU A 1 74 ? -3.315 -7.471 1.136 1.00 90.00 74 LEU A N 1
ATOM 591 C CA . LEU A 1 74 ? -3.430 -6.035 1.292 1.00 90.00 74 LEU A CA 1
ATOM 592 C C . LEU A 1 74 ? -2.223 -5.496 2.060 1.00 90.00 74 LEU A C 1
ATOM 594 O O . LEU A 1 74 ? -1.869 -6.007 3.122 1.00 90.00 74 LEU A O 1
ATOM 598 N N . ALA A 1 75 ? -1.605 -4.442 1.531 1.00 90.62 75 ALA A N 1
ATOM 599 C CA . ALA A 1 75 ? -0.511 -3.724 2.175 1.00 90.62 75 ALA A CA 1
ATOM 600 C C . ALA A 1 75 ? -0.787 -2.220 2.179 1.00 90.62 75 ALA A C 1
ATOM 602 O O . ALA A 1 75 ? -1.088 -1.632 1.142 1.00 90.62 75 ALA A O 1
ATOM 603 N N . ILE A 1 76 ? -0.648 -1.57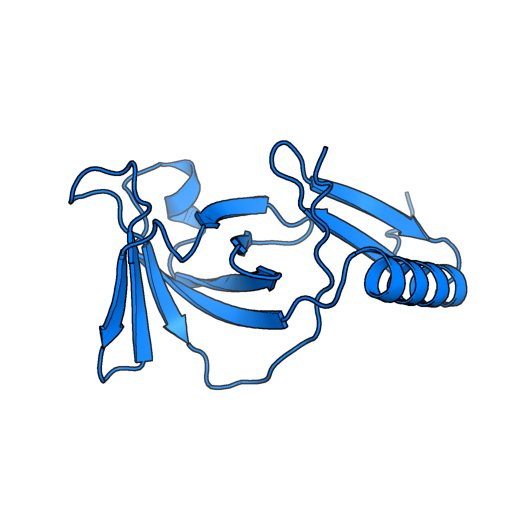7 3.333 1.00 91.62 76 ILE A N 1
ATOM 604 C CA . ILE A 1 76 ? -0.800 -0.129 3.480 1.00 91.62 76 ILE A CA 1
ATOM 605 C C . ILE A 1 76 ? 0.557 0.467 3.784 1.00 91.62 76 ILE A C 1
ATOM 607 O O . ILE A 1 76 ? 1.215 0.061 4.740 1.00 91.62 76 ILE A O 1
ATOM 611 N N . VAL A 1 77 ? 0.965 1.447 2.985 1.00 92.00 77 VAL A N 1
ATOM 612 C CA . VAL A 1 77 ? 2.263 2.103 3.122 1.00 92.00 77 VAL A CA 1
ATOM 613 C C . VAL A 1 77 ? 2.146 3.618 3.190 1.00 92.00 77 VAL A C 1
ATOM 615 O O . VAL A 1 77 ? 1.242 4.223 2.608 1.00 92.00 77 VAL A O 1
ATOM 618 N N . HIS A 1 78 ? 3.123 4.250 3.837 1.00 91.75 78 HIS A N 1
ATOM 619 C CA . HIS A 1 78 ? 3.253 5.705 3.889 1.00 91.75 78 HIS A CA 1
ATOM 620 C C . HIS A 1 78 ? 4.649 6.176 3.462 1.00 91.75 78 HIS A C 1
ATOM 622 O O . HIS A 1 78 ? 5.639 5.463 3.611 1.00 91.75 78 HIS A O 1
ATOM 628 N N . GLY A 1 79 ? 4.735 7.405 2.946 1.00 86.81 79 GLY A N 1
ATOM 629 C CA . GLY A 1 79 ? 6.010 8.070 2.656 1.00 86.81 79 GLY A CA 1
ATOM 630 C C . GLY A 1 79 ? 6.754 7.589 1.402 1.00 86.81 79 GLY A C 1
ATOM 631 O O . GLY A 1 79 ? 6.260 6.778 0.614 1.00 86.81 79 GLY A O 1
ATOM 632 N N . ARG A 1 80 ? 7.943 8.172 1.195 1.00 83.12 80 ARG A N 1
ATOM 633 C CA . ARG A 1 80 ? 8.926 7.834 0.151 1.00 83.12 80 ARG A CA 1
ATOM 634 C C . ARG A 1 80 ? 10.337 7.935 0.771 1.00 83.12 80 ARG A C 1
ATOM 636 O O . ARG A 1 80 ? 10.740 9.058 1.075 1.00 83.12 80 ARG A O 1
ATOM 643 N N . PRO A 1 81 ? 11.080 6.829 0.970 1.00 80.75 81 PRO A N 1
ATOM 644 C CA . PRO A 1 81 ? 10.731 5.446 0.624 1.00 80.75 81 PRO A CA 1
ATOM 645 C C . PRO A 1 81 ? 9.477 4.954 1.368 1.00 80.75 81 PRO A C 1
ATOM 647 O O . PRO A 1 81 ? 9.165 5.487 2.436 1.00 80.75 81 PRO A O 1
ATOM 650 N N . PRO A 1 82 ? 8.712 4.016 0.777 1.00 86.44 82 PRO A N 1
ATOM 651 C CA . PRO A 1 82 ? 7.520 3.486 1.421 1.00 86.44 82 PRO A CA 1
ATOM 652 C C . PRO A 1 82 ? 7.894 2.768 2.715 1.00 86.44 82 PRO A C 1
ATOM 654 O O . PRO A 1 82 ? 8.896 2.063 2.774 1.00 86.44 82 PRO A O 1
ATOM 657 N N . LYS A 1 83 ? 7.071 2.960 3.739 1.00 88.62 83 LYS A N 1
ATOM 658 C CA . LYS A 1 83 ? 7.128 2.253 5.017 1.00 88.62 83 LYS A CA 1
ATOM 659 C C . LYS A 1 83 ? 5.813 1.518 5.226 1.00 88.62 83 LYS A C 1
ATOM 661 O O . LYS A 1 83 ? 4.757 2.124 5.034 1.00 88.62 83 LYS A O 1
ATOM 666 N N . LEU A 1 84 ? 5.887 0.243 5.593 1.00 88.50 84 LEU A N 1
ATOM 667 C CA . LEU A 1 84 ? 4.723 -0.603 5.837 1.00 88.50 84 LEU A CA 1
ATOM 668 C C . LEU A 1 84 ? 4.036 -0.198 7.145 1.00 88.50 84 LEU A C 1
ATOM 670 O O . LEU A 1 84 ? 4.680 -0.103 8.184 1.00 88.50 84 LEU A O 1
ATOM 674 N N . LEU A 1 85 ? 2.734 0.063 7.070 1.00 89.81 85 LEU A N 1
ATOM 675 C CA . LEU A 1 85 ? 1.869 0.343 8.217 1.00 89.81 85 LEU A CA 1
ATOM 676 C C . LEU A 1 85 ? 1.071 -0.885 8.627 1.00 89.81 85 LEU A C 1
ATOM 678 O O . LEU A 1 85 ? 0.934 -1.185 9.808 1.00 89.81 85 LEU A O 1
ATOM 682 N N . LEU A 1 86 ? 0.510 -1.554 7.624 1.00 89.19 86 LEU A N 1
ATOM 683 C CA . LEU A 1 86 ? -0.357 -2.699 7.798 1.00 89.19 86 LEU A CA 1
ATOM 684 C C . LEU A 1 86 ? -0.131 -3.674 6.652 1.00 89.19 86 LEU A C 1
ATOM 686 O O . LEU A 1 86 ? -0.058 -3.265 5.493 1.00 89.19 86 LEU A O 1
ATOM 690 N N . TYR A 1 87 ? -0.093 -4.954 6.990 1.00 89.00 87 TYR A N 1
ATOM 691 C CA . TYR A 1 87 ? -0.175 -6.053 6.049 1.00 89.00 87 TYR A CA 1
ATOM 692 C C . TYR A 1 87 ? -1.187 -7.075 6.558 1.00 89.00 87 TYR A C 1
ATOM 694 O O . TYR A 1 87 ? -1.171 -7.419 7.742 1.00 89.00 87 TYR A O 1
ATOM 702 N N . CYS A 1 88 ? -2.063 -7.555 5.682 1.00 88.31 88 CYS A N 1
ATOM 703 C CA . CYS A 1 88 ? -2.958 -8.659 6.003 1.00 88.31 88 CYS A CA 1
ATOM 704 C C . CYS A 1 88 ? -3.445 -9.396 4.752 1.00 88.31 88 CYS A C 1
ATOM 706 O O . CYS A 1 88 ? -3.523 -8.838 3.656 1.00 88.31 88 CYS A O 1
ATOM 708 N N . ASP A 1 89 ? -3.817 -10.661 4.944 1.00 87.88 89 ASP A N 1
ATOM 709 C CA . ASP A 1 89 ? -4.645 -11.391 3.989 1.00 87.88 89 ASP A CA 1
ATOM 710 C C . ASP A 1 89 ? -6.113 -10.986 4.179 1.00 87.88 89 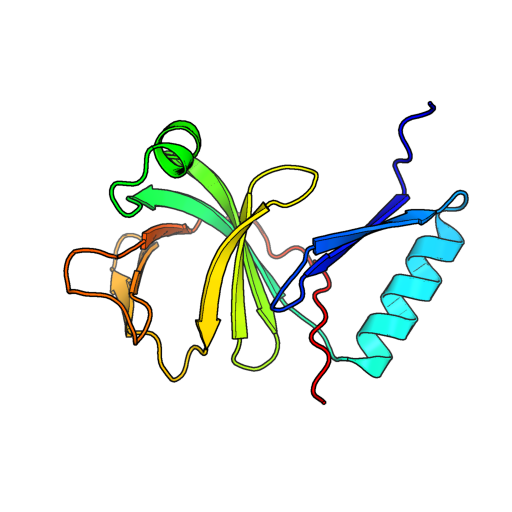ASP A C 1
ATOM 712 O O . ASP A 1 89 ? -6.631 -11.013 5.305 1.00 87.88 89 ASP A O 1
ATOM 716 N N . ILE A 1 90 ? -6.781 -10.620 3.085 1.00 88.12 90 ILE A N 1
ATOM 717 C CA . ILE A 1 90 ? -8.170 -10.149 3.071 1.00 88.12 90 ILE A CA 1
ATOM 718 C C . ILE A 1 90 ? -9.136 -11.202 3.606 1.00 88.12 90 ILE A C 1
ATOM 720 O O . ILE A 1 90 ? -10.102 -10.841 4.271 1.00 88.12 90 ILE A O 1
ATOM 724 N N . HIS A 1 91 ? -8.881 -12.489 3.368 1.00 88.44 91 HIS A N 1
ATOM 725 C CA . HIS A 1 91 ? -9.740 -13.566 3.860 1.00 88.44 91 HIS A CA 1
ATOM 726 C C . HIS A 1 91 ? -9.681 -13.705 5.382 1.00 88.44 91 HIS A C 1
ATOM 728 O O . HIS A 1 91 ? -10.594 -14.253 5.995 1.00 88.44 91 HIS A O 1
ATOM 734 N N . SER A 1 92 ? -8.611 -13.200 5.996 1.00 87.06 92 SER A N 1
ATOM 735 C CA . SER A 1 92 ? -8.417 -13.235 7.441 1.00 87.06 92 SER A CA 1
ATOM 736 C C . SER A 1 92 ? -8.783 -11.908 8.120 1.00 87.06 92 SER A C 1
ATOM 738 O O . SER A 1 92 ? -9.108 -11.879 9.305 1.00 87.06 92 SER A O 1
ATOM 740 N N . ALA A 1 93 ? -8.741 -10.794 7.390 1.00 88.81 93 ALA A N 1
ATOM 741 C CA . ALA A 1 93 ? -9.045 -9.479 7.931 1.00 88.81 93 ALA A CA 1
ATOM 742 C C . ALA A 1 93 ? -10.559 -9.243 8.025 1.00 88.81 93 ALA A C 1
ATOM 744 O O . ALA A 1 93 ? -11.321 -9.560 7.114 1.00 88.81 93 ALA A O 1
ATOM 745 N N . LYS A 1 94 ? -11.002 -8.596 9.104 1.00 90.00 94 LYS A N 1
ATOM 746 C CA . LYS A 1 94 ? -12.350 -8.026 9.173 1.00 90.00 94 LYS A CA 1
ATOM 747 C C . LYS A 1 94 ? -12.305 -6.648 8.528 1.00 90.00 94 LYS A C 1
ATOM 749 O O . LYS A 1 94 ? -11.685 -5.729 9.065 1.00 90.00 94 LYS A O 1
ATOM 754 N N . ILE A 1 95 ? -12.937 -6.522 7.366 1.00 89.75 95 ILE A N 1
ATOM 755 C CA . ILE A 1 95 ? -13.004 -5.274 6.606 1.00 89.75 95 ILE A CA 1
ATOM 756 C C . ILE A 1 95 ? -14.451 -4.798 6.602 1.00 89.75 95 ILE A C 1
ATOM 758 O O . ILE A 1 95 ? -15.331 -5.487 6.094 1.00 89.75 95 ILE A O 1
ATOM 762 N N . ASN A 1 96 ? -14.685 -3.612 7.157 1.00 89.12 96 ASN A N 1
ATOM 763 C CA . ASN A 1 96 ? -15.992 -2.966 7.166 1.00 89.12 96 ASN A CA 1
ATOM 764 C C . ASN A 1 96 ? -15.929 -1.679 6.350 1.00 89.12 96 ASN A C 1
ATOM 766 O O . ASN A 1 96 ? -14.972 -0.913 6.469 1.00 89.12 96 ASN A O 1
ATOM 770 N N . VAL A 1 97 ? -16.959 -1.432 5.546 1.00 87.75 97 VAL A N 1
ATOM 771 C CA . VAL A 1 97 ? -17.104 -0.204 4.761 1.00 87.75 97 VAL A CA 1
ATOM 772 C C . VAL A 1 97 ? -18.378 0.496 5.208 1.00 87.75 97 VAL A C 1
ATOM 774 O O . VAL A 1 97 ? -19.465 -0.066 5.098 1.00 87.75 97 VAL A O 1
ATOM 777 N N . ASP A 1 98 ? -18.236 1.710 5.725 1.00 85.19 98 ASP A N 1
ATOM 778 C CA . ASP A 1 98 ? -19.357 2.561 6.116 1.00 85.19 98 ASP A CA 1
ATOM 779 C C . ASP A 1 98 ? -19.789 3.471 4.949 1.00 85.19 98 ASP A C 1
ATOM 781 O O . ASP A 1 98 ? -19.009 3.829 4.060 1.00 85.19 98 ASP A O 1
ATOM 785 N N . THR A 1 99 ? -21.047 3.895 4.999 1.00 77.31 99 THR A N 1
ATOM 786 C CA . THR A 1 99 ? -21.732 4.845 4.113 1.00 77.31 99 THR A CA 1
ATOM 787 C C . THR A 1 99 ? -20.963 6.149 3.862 1.00 77.31 99 THR A C 1
ATOM 789 O O . THR A 1 99 ? -21.094 6.745 2.793 1.00 77.31 99 THR A O 1
ATOM 792 N N . ASN A 1 100 ? -20.088 6.561 4.783 1.00 81.44 100 ASN A N 1
ATOM 793 C CA . ASN A 1 100 ? -19.255 7.762 4.660 1.00 81.44 100 ASN A CA 1
ATOM 794 C C . ASN A 1 100 ? -17.935 7.557 3.883 1.00 81.44 100 ASN A C 1
ATOM 796 O O . ASN A 1 100 ? -17.060 8.422 3.922 1.00 81.44 100 ASN A O 1
ATOM 800 N N . ASN A 1 101 ? -17.773 6.448 3.148 1.00 82.50 101 ASN A N 1
ATOM 801 C CA . ASN A 1 101 ? -16.508 6.033 2.508 1.00 82.50 101 ASN A CA 1
ATOM 802 C C . ASN A 1 101 ? -15.373 5.782 3.515 1.00 82.50 101 ASN A C 1
ATOM 804 O O . ASN A 1 101 ? -14.190 5.890 3.172 1.00 82.50 101 ASN A O 1
ATOM 808 N N . MET A 1 102 ? -15.746 5.471 4.757 1.00 87.88 102 MET A N 1
ATOM 809 C CA . MET A 1 102 ? -14.822 5.055 5.800 1.00 87.88 102 MET A CA 1
ATOM 810 C C . MET A 1 102 ? -14.615 3.546 5.676 1.00 87.88 102 MET A C 1
ATOM 812 O O . MET A 1 102 ? -15.580 2.784 5.688 1.00 87.88 102 MET A O 1
ATOM 816 N N . ILE A 1 103 ? -13.366 3.118 5.554 1.00 90.88 103 ILE A N 1
ATOM 817 C CA . ILE A 1 103 ? -12.968 1.716 5.585 1.00 90.88 103 ILE A CA 1
ATOM 818 C C . ILE A 1 103 ? -12.289 1.456 6.918 1.00 90.88 103 ILE A C 1
ATOM 820 O O . ILE A 1 103 ? -11.286 2.093 7.235 1.00 90.88 103 ILE A O 1
ATOM 824 N N . THR A 1 104 ? -12.793 0.477 7.655 1.00 91.62 104 THR A N 1
ATOM 825 C CA . THR A 1 104 ? -12.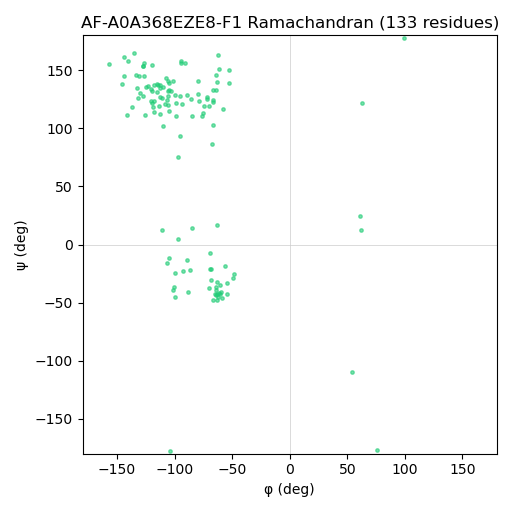146 -0.046 8.855 1.00 91.62 104 THR A CA 1
ATOM 826 C C . THR A 1 104 ? -11.551 -1.408 8.541 1.00 91.62 104 THR A C 1
ATOM 828 O O . THR A 1 104 ? -12.253 -2.290 8.046 1.00 91.62 104 THR A O 1
ATOM 831 N N . ILE A 1 105 ? -10.266 -1.585 8.838 1.00 91.50 105 ILE A N 1
ATOM 832 C CA . ILE A 1 105 ? -9.553 -2.851 8.670 1.00 91.50 105 ILE A CA 1
ATOM 833 C C . ILE A 1 105 ? -9.037 -3.299 10.029 1.00 91.50 105 ILE A C 1
ATOM 835 O O . ILE A 1 105 ? -8.256 -2.597 10.677 1.00 91.50 105 ILE A O 1
ATOM 839 N N . GLN A 1 106 ? -9.456 -4.492 10.432 1.00 90.94 106 GLN A N 1
ATOM 840 C CA . GLN A 1 106 ? -8.957 -5.177 11.613 1.00 90.94 106 GLN A CA 1
ATOM 841 C C . GLN A 1 106 ? -8.285 -6.491 11.179 1.00 90.94 106 GLN A C 1
ATOM 843 O O . GLN A 1 106 ? -8.962 -7.381 10.655 1.00 90.94 106 GLN A O 1
ATOM 848 N N . PRO A 1 107 ? -6.961 -6.629 11.348 1.00 85.00 107 PRO A N 1
ATOM 849 C CA . PRO A 1 107 ? -6.254 -7.867 11.025 1.00 85.00 107 PRO A CA 1
ATOM 850 C C . PRO A 1 107 ? -6.721 -9.026 11.916 1.00 85.00 107 PRO A C 1
ATOM 852 O O . PRO A 1 107 ? -7.013 -8.832 13.091 1.00 85.00 107 PRO A O 1
ATOM 855 N N . SER A 1 108 ? -6.750 -10.244 11.374 1.00 69.81 108 SER A N 1
ATOM 856 C CA . SER A 1 108 ? -7.195 -11.485 12.046 1.00 69.81 108 SER A CA 1
ATOM 857 C C . SER A 1 108 ? -6.587 -11.738 13.430 1.00 69.81 108 SER A C 1
ATOM 859 O O . SER A 1 108 ? -7.214 -12.401 14.252 1.00 69.81 108 SER A O 1
ATOM 861 N N . GLN A 1 109 ? -5.369 -11.253 13.678 1.00 62.84 109 GLN A N 1
ATOM 862 C CA . GLN A 1 109 ? -4.616 -11.515 14.909 1.00 62.84 109 GLN A CA 1
ATOM 863 C C . GLN A 1 109 ? -4.732 -10.407 15.964 1.00 62.84 109 GLN A C 1
ATOM 865 O O . GLN A 1 109 ? -4.059 -10.475 16.990 1.00 62.84 109 GLN A O 1
ATOM 870 N N . SER A 1 110 ? -5.553 -9.383 15.729 1.00 60.75 110 SER A N 1
ATOM 871 C CA . SER A 1 110 ? -5.592 -8.197 16.579 1.00 60.75 110 SER A CA 1
ATOM 872 C C . SER A 1 110 ? -6.782 -8.216 17.550 1.00 60.75 110 SER A C 1
ATOM 874 O O . SER A 1 110 ? -7.890 -8.657 17.218 1.00 60.75 110 SER A O 1
ATOM 876 N N . THR A 1 111 ? -6.562 -7.757 18.787 1.00 60.53 111 THR A N 1
ATOM 877 C CA . THR A 1 111 ? -7.648 -7.523 19.755 1.00 60.53 111 THR A CA 1
ATOM 878 C C . THR A 1 111 ? -8.598 -6.446 19.216 1.00 60.53 111 THR A C 1
ATOM 880 O O . THR A 1 111 ? -8.263 -5.718 18.282 1.00 60.53 111 THR A O 1
ATOM 883 N N . SER A 1 112 ? -9.811 -6.326 19.767 1.00 57.25 112 SER A N 1
ATOM 884 C CA . SER A 1 112 ? -10.828 -5.380 19.267 1.00 57.25 112 SER A CA 1
ATOM 885 C C . SER A 1 112 ? -10.378 -3.914 19.206 1.00 57.25 112 SER A C 1
ATOM 887 O O . SER A 1 112 ? -11.004 -3.133 18.500 1.00 57.25 112 SER A O 1
ATOM 889 N N . GLU A 1 113 ? -9.313 -3.540 19.920 1.00 62.62 113 GLU A N 1
ATOM 890 C CA . GLU A 1 113 ? -8.785 -2.170 19.943 1.00 62.62 113 GLU A CA 1
ATOM 891 C C . GLU A 1 113 ? -7.740 -1.880 18.856 1.00 62.62 113 GLU A C 1
ATOM 893 O O . GLU A 1 113 ? -7.426 -0.722 18.585 1.00 62.62 113 GLU A O 1
ATOM 898 N N . GLU A 1 114 ? -7.211 -2.902 18.186 1.00 80.31 114 GLU A N 1
ATOM 899 C CA . GLU A 1 114 ? -6.194 -2.731 17.152 1.00 80.31 114 GLU A CA 1
ATOM 900 C C . GLU A 1 114 ? -6.831 -2.717 15.756 1.00 80.31 114 GLU A C 1
ATOM 902 O O . GLU A 1 114 ? -6.750 -3.689 14.995 1.00 80.31 114 GLU A O 1
ATOM 907 N N . CYS A 1 115 ? -7.478 -1.602 15.411 1.00 89.31 115 CYS A N 1
ATOM 908 C CA . CYS A 1 115 ? -8.036 -1.374 14.080 1.00 89.31 115 CYS A CA 1
ATOM 909 C C . CYS A 1 115 ? -7.420 -0.146 13.404 1.00 89.31 115 CYS A C 1
ATOM 911 O O . CYS A 1 115 ? -6.948 0.790 14.050 1.00 89.31 115 CYS A O 1
ATOM 913 N N . PHE A 1 116 ? -7.442 -0.149 12.076 1.00 92.81 116 PHE A N 1
ATOM 914 C CA . PHE A 1 116 ? -7.091 1.011 11.273 1.00 92.81 116 PHE A CA 1
ATOM 915 C C . PHE A 1 116 ? -8.331 1.530 10.556 1.00 92.81 116 PHE A C 1
ATOM 917 O O . PHE A 1 116 ? -9.094 0.741 9.998 1.00 92.81 116 PHE A O 1
ATOM 924 N N . MET A 1 117 ? -8.509 2.850 10.531 1.00 92.81 117 MET A N 1
ATOM 925 C CA . MET A 1 117 ? -9.597 3.492 9.792 1.00 92.81 117 MET A CA 1
ATOM 926 C C . MET A 1 117 ? -9.041 4.409 8.717 1.00 92.81 117 MET A C 1
ATOM 928 O O . MET A 1 117 ? -8.111 5.185 8.955 1.00 92.81 117 MET A O 1
ATOM 932 N N . PHE A 1 118 ? -9.658 4.351 7.546 1.00 93.25 118 PHE A N 1
ATOM 933 C CA . PHE A 1 118 ? -9.244 5.073 6.358 1.00 93.25 118 PHE A CA 1
ATOM 934 C C . PHE A 1 118 ? -10.440 5.744 5.704 1.00 93.25 118 PHE A C 1
ATOM 936 O O . PHE A 1 118 ? -11.521 5.173 5.666 1.00 93.25 118 PHE A O 1
ATOM 943 N N . ILE A 1 119 ? -10.234 6.913 5.108 1.00 91.38 119 ILE A N 1
ATOM 944 C CA . ILE A 1 119 ? -11.197 7.497 4.169 1.00 91.38 119 ILE A CA 1
ATOM 945 C C . ILE A 1 119 ? -10.640 7.353 2.760 1.00 91.38 119 ILE A C 1
ATOM 947 O O . ILE A 1 119 ? -9.482 7.701 2.506 1.00 91.38 119 ILE A O 1
ATOM 951 N N . ILE A 1 120 ? -11.463 6.865 1.831 1.00 80.88 120 ILE A N 1
ATOM 952 C CA . ILE A 1 120 ? -11.098 6.862 0.413 1.00 80.88 120 ILE A CA 1
ATOM 953 C C . ILE A 1 120 ? -11.208 8.287 -0.130 1.00 80.88 120 ILE A C 1
ATOM 955 O O . ILE A 1 120 ? -12.288 8.881 -0.178 1.00 80.88 120 ILE A O 1
ATOM 959 N N . SER A 1 121 ? -10.088 8.820 -0.612 1.00 65.69 121 SER A N 1
ATOM 960 C CA . SER A 1 121 ? -10.104 10.008 -1.459 1.00 65.69 121 SER A CA 1
ATOM 961 C C . SER A 1 121 ? -10.664 9.604 -2.822 1.00 65.69 121 SER A C 1
ATOM 963 O O . SER A 1 121 ? -10.138 8.696 -3.458 1.00 65.69 121 SER A O 1
ATOM 965 N N . ARG A 1 122 ? -11.718 10.271 -3.312 1.00 56.66 122 ARG A N 1
ATOM 966 C CA . ARG A 1 122 ? -12.359 10.000 -4.622 1.00 56.66 122 ARG A CA 1
ATOM 967 C C . ARG A 1 122 ? -11.444 10.247 -5.844 1.00 56.66 122 ARG A C 1
ATOM 969 O O . ARG A 1 122 ? -11.934 10.393 -6.960 1.00 56.66 122 ARG A O 1
ATOM 976 N N . ARG A 1 123 ? -10.123 10.342 -5.663 1.00 44.88 123 ARG A N 1
ATOM 977 C CA . ARG A 1 123 ? -9.146 10.600 -6.721 1.00 44.88 123 ARG A CA 1
ATOM 978 C C . ARG A 1 123 ? -8.293 9.358 -7.000 1.00 44.88 123 ARG A C 1
ATOM 980 O O . ARG A 1 123 ? -7.327 9.100 -6.301 1.00 44.88 123 ARG A O 1
ATOM 987 N N . ILE A 1 124 ? -8.672 8.693 -8.093 1.00 42.91 124 ILE A N 1
ATOM 988 C CA . ILE A 1 124 ? -7.828 8.025 -9.100 1.00 42.91 124 ILE A CA 1
ATOM 989 C C . ILE A 1 124 ? -6.964 6.841 -8.621 1.00 42.91 124 ILE A C 1
ATOM 991 O O . ILE A 1 124 ? -6.059 6.951 -7.801 1.00 42.91 124 ILE A O 1
ATOM 995 N N . THR A 1 125 ? -7.208 5.703 -9.266 1.00 36.91 125 THR A N 1
ATOM 996 C CA . THR A 1 125 ? -6.354 4.517 -9.360 1.00 36.91 125 THR A CA 1
ATOM 997 C C . THR A 1 125 ? -4.998 4.892 -9.973 1.00 36.91 125 THR A C 1
ATOM 999 O O . THR A 1 125 ? -4.941 5.276 -11.139 1.00 36.91 125 THR A O 1
ATOM 1002 N N . CYS A 1 126 ? -3.894 4.749 -9.236 1.00 33.56 126 CYS A N 1
ATOM 1003 C CA . CYS A 1 126 ? -2.570 4.632 -9.861 1.00 33.56 126 CYS A CA 1
ATOM 1004 C C . CYS A 1 126 ? -2.121 3.183 -9.766 1.00 33.56 126 CYS A C 1
ATOM 1006 O O . CYS A 1 126 ? -2.311 2.530 -8.748 1.00 33.56 126 CYS A O 1
ATOM 1008 N N . VAL A 1 127 ? -1.489 2.685 -10.820 1.00 32.91 127 VAL A N 1
ATOM 1009 C CA . VAL A 1 127 ? -0.837 1.378 -10.824 1.00 32.91 127 VAL A CA 1
ATOM 1010 C C . VAL A 1 127 ? 0.461 1.526 -10.035 1.00 32.91 127 VAL A C 1
ATOM 1012 O O . VAL A 1 127 ? 1.349 2.267 -10.442 1.00 32.91 127 VAL A O 1
ATOM 1015 N N . ALA A 1 128 ? 0.566 0.873 -8.882 1.00 37.38 128 ALA A N 1
ATOM 1016 C CA . ALA A 1 128 ? 1.836 0.736 -8.184 1.00 37.38 128 ALA A CA 1
ATOM 1017 C C . ALA A 1 128 ? 2.076 -0.748 -7.938 1.00 37.38 128 ALA A C 1
ATOM 1019 O O . ALA A 1 128 ? 1.327 -1.390 -7.195 1.00 37.38 128 ALA A O 1
ATOM 1020 N N . SER A 1 129 ? 3.086 -1.256 -8.636 1.00 36.91 129 SER A N 1
ATOM 1021 C CA . SER A 1 129 ? 3.496 -2.655 -8.709 1.00 36.91 129 SER A CA 1
ATOM 1022 C C . SER A 1 129 ? 4.030 -3.135 -7.366 1.00 36.91 129 SER A C 1
ATOM 1024 O O . SER A 1 129 ? 4.946 -2.523 -6.817 1.00 36.91 129 SER A O 1
ATOM 1026 N N . ILE A 1 130 ? 3.452 -4.211 -6.844 1.00 45.81 130 ILE A N 1
ATOM 1027 C CA . ILE A 1 130 ? 3.885 -4.898 -5.628 1.00 45.81 130 ILE A CA 1
ATOM 1028 C C . ILE A 1 130 ? 4.083 -6.359 -5.918 1.00 45.81 130 ILE A C 1
ATOM 1030 O O . ILE A 1 130 ? 3.352 -6.947 -6.704 1.00 45.81 130 ILE A O 1
ATOM 1034 N N . PHE A 1 131 ? 5.085 -6.908 -5.248 1.00 44.91 131 PHE A N 1
ATOM 1035 C CA . PHE A 1 131 ? 5.638 -8.213 -5.521 1.00 44.91 131 PHE A CA 1
ATOM 1036 C C . PHE A 1 131 ? 5.662 -9.012 -4.245 1.00 44.91 131 PHE A C 1
ATOM 1038 O O . PHE A 1 131 ? 6.242 -8.574 -3.262 1.00 44.91 131 PHE A O 1
ATOM 1045 N N . TRP A 1 132 ? 5.109 -10.212 -4.294 1.00 35.81 132 TRP A N 1
ATOM 1046 C CA . TRP A 1 132 ? 5.295 -11.190 -3.243 1.00 35.81 132 TRP A CA 1
ATOM 1047 C C . TRP A 1 132 ? 5.937 -12.429 -3.847 1.00 35.81 132 TRP A C 1
ATOM 1049 O O . TRP A 1 132 ? 5.399 -13.017 -4.781 1.00 35.81 132 TRP A O 1
ATOM 1059 N N . SER A 1 133 ? 7.077 -12.823 -3.294 1.00 29.45 133 SER A N 1
ATOM 1060 C CA . SER A 1 133 ? 7.687 -14.125 -3.542 1.00 29.45 133 SER A CA 1
ATOM 1061 C C . SER A 1 133 ? 6.910 -15.170 -2.740 1.00 29.45 133 SER A C 1
ATOM 1063 O O . SER A 1 133 ? 6.966 -15.147 -1.512 1.00 29.45 133 SER A O 1
ATOM 1065 N N . SER A 1 134 ? 6.165 -16.057 -3.399 1.00 31.33 134 SER A N 1
ATOM 1066 C CA . SER A 1 134 ? 5.772 -17.330 -2.787 1.00 31.33 134 SER A CA 1
ATOM 1067 C C . SER A 1 134 ? 6.973 -18.268 -2.874 1.00 31.33 134 SER A C 1
ATOM 1069 O O . SER A 1 134 ? 7.500 -18.456 -3.970 1.00 31.33 134 SER A O 1
ATOM 1071 N N . GLN A 1 135 ? 7.420 -18.790 -1.728 1.00 31.78 135 GLN A N 1
ATOM 1072 C CA . GLN A 1 135 ? 8.282 -19.974 -1.712 1.00 31.78 135 GLN A CA 1
ATOM 1073 C C . GLN A 1 135 ? 7.589 -21.140 -2.418 1.00 31.78 135 GLN A C 1
ATOM 1075 O O . GLN A 1 135 ? 6.343 -21.226 -2.306 1.00 31.78 135 GLN A O 1
#